Protein 8Z8W (pdb70)

Secondary structu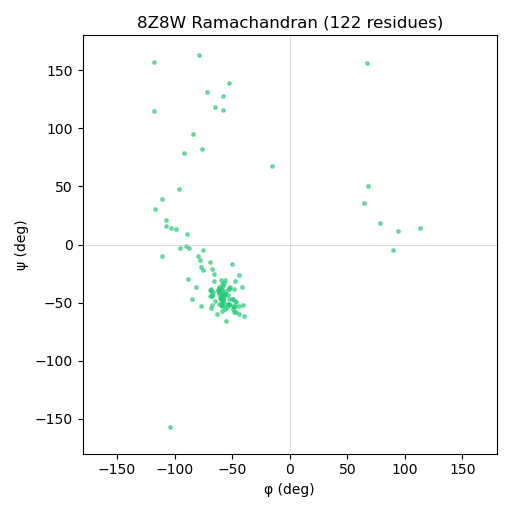re (DSSP, 8-state):
--HHHHHHHHHT-TTHHHHHHHTT---GGGGGG--HHHHHHHT---HHHHHHHHHHHHHHHHHT--HHHHHHTT-GGGHHHHHHHT--SHHHHHT--HHHHHHTT---HHHHHHHHHHHHHHH-

Nearest PDB structures (foldseek):
  5zry-assembly2_B  TM=9.151E-01  e=3.814E-09  Mus musculus
  5zrx-assembly2_B  TM=8.909E-01  e=1.596E-07  Mus musculus
  5zrx-assembly1_A  TM=8.913E-01  e=3.048E-07  Mus musculus
  3kka-assembly3_C  TM=9.609E-01  e=3.538E-03  Homo sapiens
  7kjb-assembly1_A  TM=7.495E-01  e=9.111E-03  Homo sapiens

Sequence (124 aa):
CGRLAVWLSMIGLAQYYKVLVDNGYENIDFITDITWEDLQEIGITKLGHQKKLMLAVRKLAELQKVGDWLDSIKMGQYKSNFMAAGFTTFDLISRMSIDDIRRIGVILIGHQRRIVSSIQTLRL

B-factor: mean 82.59, std 20.33, range [46.38, 159.69]

Structure (mmCIF, N/CA/C/O backbone):
data_8Z8W
#
_entry.id   8Z8W
#
_cell.length_a   70.434
_cell.length_b   70.434
_cell.length_c   74.486
_cell.angle_alpha   90.00
_cell.angle_beta   90.00
_cell.angle_gamma   90.00
#
_symmetry.space_group_name_H-M   'P 43 2 2'
#
loop_
_atom_site.group_PDB
_atom_site.id
_atom_site.type_symbol
_atom_site.label_atom_id
_atom_site.label_alt_id
_atom_site.label_comp_id
_atom_site.label_asym_id
_atom_site.label_entity_id
_atom_site.label_seq_id
_atom_site.pdbx_PDB_ins_code
_atom_site.Cartn_x
_atom_site.Cartn_y
_atom_site.Cartn_z
_atom_site.occupancy
_atom_site.B_iso_or_equiv
_atom_site.auth_seq_id
_atom_site.auth_comp_id
_atom_site.auth_asym_id
_atom_site.auth_atom_id
_atom_site.pdbx_PDB_model_num
ATOM 1 N N . CYS A 1 13 ? 7.370 -23.399 -12.891 1.00 89.17 13 CYS A N 1
ATOM 2 C CA . CYS A 1 13 ? 6.338 -22.566 -13.511 1.00 110.99 13 CYS A CA 1
ATOM 3 C C . CYS A 1 13 ? 5.727 -21.477 -12.620 1.00 118.58 13 CYS A C 1
ATOM 4 O O . CYS A 1 13 ? 6.449 -20.626 -12.060 1.00 112.42 13 CYS A O 1
ATOM 7 N N . GLY A 1 14 ? 4.395 -21.554 -12.476 1.00 122.36 14 GLY A N 1
ATOM 8 C CA . GLY A 1 14 ? 3.602 -20.542 -11.806 1.00 95.89 14 GLY A CA 1
ATOM 9 C C . GLY A 1 14 ? 3.150 -20.926 -10.417 1.00 86.45 14 GLY A C 1
ATOM 10 O O . GLY A 1 14 ? 3.702 -21.834 -9.790 1.00 89.51 14 GLY A O 1
ATOM 11 N N . ARG A 1 15 ? 2.067 -20.277 -9.962 1.00 84.24 15 ARG A N 1
ATOM 12 C CA . ARG A 1 15 ? 1.600 -20.411 -8.579 1.00 77.74 15 ARG A CA 1
ATOM 13 C C . ARG A 1 15 ? 0.693 -21.624 -8.394 1.00 68.47 15 ARG A C 1
ATOM 14 O O . ARG A 1 15 ? 0.845 -22.409 -7.454 1.00 71.23 15 ARG A O 1
ATOM 22 N N . LEU A 1 16 ? -0.252 -21.786 -9.293 1.00 72.69 16 LEU A N 1
ATOM 23 C CA . LEU A 1 16 ? -1.086 -22.979 -9.288 1.00 72.40 16 LEU A CA 1
ATOM 24 C C . LEU A 1 16 ? -0.257 -24.231 -9.463 1.00 71.55 16 LEU A C 1
ATOM 25 O O . LEU A 1 16 ? -0.511 -25.236 -8.798 1.00 69.86 16 LEU A O 1
ATOM 30 N N . ALA A 1 17 ? 0.585 -24.258 -10.497 1.00 82.31 17 ALA A N 1
ATOM 31 C CA . ALA A 1 17 ? 1.421 -25.428 -10.752 1.00 86.14 17 ALA A CA 1
ATOM 32 C C . ALA A 1 17 ? 2.134 -25.869 -9.478 1.00 79.52 17 ALA A C 1
ATOM 33 O O . ALA A 1 17 ? 2.070 -27.043 -9.082 1.00 82.42 17 ALA A O 1
ATOM 35 N N . VAL A 1 18 ? 2.830 -24.932 -8.830 1.00 66.82 18 VAL A N 1
ATOM 36 C CA . VAL A 1 18 ? 3.547 -25.243 -7.602 1.00 62.98 18 VAL A CA 1
ATOM 37 C C . VAL A 1 18 ? 2.594 -25.791 -6.526 1.00 68.34 18 VAL A C 1
ATOM 38 O O . VAL A 1 18 ? 2.910 -26.766 -5.832 1.00 65.62 18 VAL A O 1
ATOM 42 N N . TRP A 1 19 ? 1.477 -25.102 -6.277 1.00 67.11 19 TRP A N 1
ATOM 43 C CA . TRP A 1 19 ? 0.522 -25.591 -5.277 1.00 63.83 19 TRP A CA 1
ATOM 44 C C . TRP A 1 19 ? 0.024 -27.014 -5.591 1.00 67.92 19 TRP A C 1
ATOM 45 O O . TRP A 1 19 ? -0.144 -27.844 -4.676 1.00 69.08 19 TRP A O 1
ATOM 56 N N . LEU A 1 20 ? -0.319 -27.279 -6.865 1.00 70.95 20 LEU A N 1
ATOM 57 C CA . LEU A 1 20 ? -0.767 -28.613 -7.277 1.00 66.73 20 LEU A CA 1
ATOM 58 C C . LEU A 1 20 ? 0.306 -29.650 -7.017 1.00 65.65 20 LEU A C 1
ATOM 59 O O . LEU A 1 20 ? 0.008 -30.741 -6.521 1.00 64.24 20 LEU A O 1
ATOM 64 N N . SER A 1 21 ? 1.558 -29.344 -7.387 1.00 63.52 21 SER A N 1
ATOM 65 C CA . SER A 1 21 ? 2.672 -30.208 -7.012 1.00 62.67 21 SER A CA 1
ATOM 66 C C . SER A 1 21 ? 2.737 -30.408 -5.492 1.00 66.66 21 SER A C 1
ATOM 67 O O . SER A 1 21 ? 2.915 -31.531 -5.005 1.00 63.85 21 SER A O 1
ATOM 70 N N . MET A 1 22 ? 2.533 -29.331 -4.726 1.00 67.52 22 MET A N 1
ATOM 71 C CA . MET A 1 22 ? 2.582 -29.415 -3.270 1.00 62.51 22 MET A CA 1
ATOM 72 C C . MET A 1 22 ? 1.570 -30.400 -2.722 1.00 59.60 22 MET A C 1
ATOM 73 O O . MET A 1 22 ? 1.882 -31.162 -1.812 1.00 64.72 22 MET A O 1
ATOM 78 N N . ILE A 1 23 ? 0.360 -30.428 -3.273 1.00 62.81 23 ILE A N 1
ATOM 79 C CA . ILE A 1 23 ? -0.647 -31.377 -2.797 1.00 62.68 23 ILE A CA 1
ATOM 80 C C . ILE A 1 23 ? -0.591 -32.695 -3.568 1.00 62.47 23 ILE A C 1
ATOM 81 O O . ILE A 1 23 ? -1.387 -33.613 -3.299 1.00 56.75 23 ILE A O 1
ATOM 86 N N . GLY A 1 24 ? 0.305 -32.798 -4.554 1.00 64.20 24 GLY A N 1
ATOM 87 C CA . GLY A 1 24 ? 0.554 -34.031 -5.278 1.00 72.72 24 GLY A CA 1
ATOM 88 C C . GLY A 1 24 ? -0.290 -34.280 -6.504 1.00 65.10 24 GLY A C 1
ATOM 89 O O . GLY A 1 24 ? -0.020 -35.245 -7.233 1.00 70.90 24 GLY A O 1
ATOM 90 N N . LEU A 1 25 ? -1.254 -33.420 -6.790 1.00 60.23 25 LEU A N 1
ATOM 91 C CA . LEU A 1 25 ? -2.054 -33.535 -7.999 1.00 58.30 25 LEU A CA 1
ATOM 92 C C . LEU A 1 25 ? -1.508 -32.638 -9.130 1.00 65.02 25 LEU A C 1
ATOM 93 O O . LEU A 1 25 ? -2.253 -31.935 -9.822 1.00 64.87 25 LEU A O 1
ATOM 98 N N . ALA A 1 26 ? -0.204 -32.658 -9.401 1.00 64.42 26 ALA A N 1
ATOM 99 C CA . ALA A 1 26 ? 0.290 -31.866 -10.527 1.00 59.73 26 ALA A CA 1
ATOM 100 C C . ALA A 1 26 ? -0.244 -32.412 -11.835 1.00 66.25 26 ALA A C 1
ATOM 101 O O . ALA A 1 26 ? -0.267 -31.684 -12.828 1.00 74.45 26 ALA A O 1
ATOM 103 N N . GLN A 1 27 ? -0.471 -33.730 -11.910 1.00 75.04 27 GLN A N 1
ATOM 104 C CA . GLN A 1 27 ? -1.047 -34.327 -13.115 1.00 65.90 27 GLN A CA 1
ATOM 105 C C . GLN A 1 27 ? -2.168 -33.466 -13.690 1.00 60.03 27 GLN A C 1
ATOM 106 O O . GLN A 1 27 ? -2.292 -33.308 -14.905 1.00 76.63 27 GLN A O 1
ATOM 112 N N . TYR A 1 28 ? -2.955 -32.851 -12.843 1.00 50.48 28 TYR A N 1
ATOM 113 C CA . TYR A 1 28 ? -4.131 -32.163 -13.318 1.00 58.01 28 TYR A CA 1
ATOM 114 C C . TYR A 1 28 ? -3.868 -30.692 -13.698 1.00 60.48 28 TYR A C 1
ATOM 115 O O . TYR A 1 28 ? -4.813 -29.911 -13.853 1.00 57.99 28 TYR A O 1
ATOM 124 N N . TYR A 1 29 ? -2.619 -30.247 -13.743 1.00 61.56 29 TYR A N 1
ATOM 125 C CA . TYR A 1 29 ? -2.418 -28.842 -14.046 1.00 57.52 29 TYR A CA 1
ATOM 126 C C . TYR A 1 29 ? -2.928 -28.526 -15.442 1.00 60.69 29 TYR A C 1
ATOM 127 O O . TYR A 1 29 ? -3.898 -27.770 -15.603 1.00 60.49 29 TYR A O 1
ATOM 136 N N . LYS A 1 30 ? -2.365 -29.197 -16.461 1.00 60.84 30 LYS A N 1
ATOM 137 C CA . LYS A 1 30 ? -2.772 -28.907 -17.840 1.00 60.63 30 LYS A CA 1
ATOM 138 C C . LYS A 1 30 ? -4.266 -29.090 -17.967 1.00 61.15 30 LYS A C 1
ATOM 139 O O . LYS A 1 30 ? -4.981 -28.173 -18.392 1.00 67.73 30 LYS A O 1
ATOM 141 N N . VAL A 1 31 ? -4.752 -30.273 -17.599 1.00 53.88 31 VAL A N 1
ATOM 142 C CA . VAL A 1 31 ? -6.188 -30.511 -17.607 1.00 57.76 31 VAL A CA 1
ATOM 143 C C . VAL A 1 31 ? -6.903 -29.296 -16.998 1.00 59.15 31 VAL A C 1
ATOM 144 O O . VAL A 1 31 ? -7.653 -28.597 -17.702 1.00 63.66 31 VAL A O 1
ATOM 148 N N . LEU A 1 32 ? -6.587 -28.962 -15.730 1.00 57.94 32 LEU A N 1
ATOM 149 C CA . LEU A 1 32 ? -7.313 -27.892 -15.047 1.00 52.57 32 LEU A CA 1
ATOM 150 C C . LEU A 1 32 ? -7.239 -26.593 -15.827 1.00 58.51 32 LEU A C 1
ATOM 151 O O . LEU A 1 32 ? -8.229 -25.857 -15.901 1.00 64.79 32 LEU A O 1
ATOM 156 N N . VAL A 1 33 ? -6.064 -26.259 -16.364 1.00 56.10 33 VAL A N 1
ATOM 157 C CA . VAL A 1 33 ? -5.945 -25.010 -17.112 1.00 61.88 33 VAL A CA 1
ATOM 158 C C . VAL A 1 33 ? -6.741 -25.085 -18.402 1.00 65.22 33 VAL A C 1
ATOM 159 O O . VAL A 1 33 ? -7.489 -24.159 -18.747 1.00 66.45 33 VAL A O 1
ATOM 163 N N . ASP A 1 34 ? -6.467 -26.110 -19.215 1.00 65.30 34 ASP A N 1
ATOM 164 C CA . ASP A 1 34 ? -7.113 -26.179 -20.522 1.00 73.38 34 ASP A CA 1
ATOM 165 C C . ASP A 1 34 ? -8.622 -26.008 -20.448 1.00 71.61 34 ASP A C 1
ATOM 166 O O . ASP A 1 34 ? -9.240 -25.675 -21.463 1.00 81.11 34 ASP A O 1
ATOM 171 N N . ASN A 1 35 ? -9.221 -26.156 -19.268 1.00 62.72 35 ASN A N 1
ATOM 172 C CA . ASN A 1 35 ? -10.613 -25.790 -19.073 1.00 66.98 35 ASN A CA 1
ATOM 173 C C . ASN A 1 35 ? -10.781 -24.528 -18.241 1.00 68.13 35 ASN A C 1
ATOM 174 O O . ASN A 1 35 ? -11.862 -24.273 -17.694 1.00 66.26 35 ASN A O 1
ATOM 179 N N . GLY A 1 36 ? -9.743 -23.710 -18.181 1.00 68.74 36 GLY A N 1
ATOM 180 C CA . GLY A 1 36 ? -9.882 -22.378 -17.646 1.00 73.17 36 GLY A CA 1
ATOM 181 C C . GLY A 1 36 ? -9.911 -22.292 -16.146 1.00 70.62 36 GLY A C 1
ATOM 182 O O . GLY A 1 36 ? -10.313 -21.248 -15.620 1.00 79.22 36 GLY A O 1
ATOM 183 N N . TYR A 1 37 ? -9.445 -23.337 -15.443 1.00 63.49 37 TYR A N 1
ATOM 184 C CA . TYR A 1 37 ? -9.032 -23.213 -14.047 1.00 59.06 37 TYR A CA 1
ATOM 185 C C . TYR A 1 37 ? -7.546 -22.899 -14.031 1.00 63.99 37 TYR A C 1
ATOM 186 O O . TYR A 1 37 ? -6.695 -23.762 -13.815 1.00 64.96 37 TYR A O 1
ATOM 195 N N . GLU A 1 38 ? -7.227 -21.636 -14.298 1.00 60.28 38 GLU A N 1
ATOM 196 C CA . GLU A 1 38 ? -5.842 -21.272 -14.448 1.00 59.55 38 GLU A CA 1
ATOM 197 C C . GLU A 1 38 ? -5.330 -20.396 -13.312 1.00 71.10 38 GLU A C 1
ATOM 198 O O . GLU A 1 38 ? -4.113 -20.267 -13.148 1.00 74.71 38 GLU A O 1
ATOM 204 N N . ASN A 1 39 ? -6.202 -19.892 -12.446 1.00 78.46 39 ASN A N 1
ATOM 205 C CA . ASN A 1 39 ? -5.796 -18.920 -11.431 1.00 86.58 39 ASN A CA 1
ATOM 206 C C . ASN A 1 39 ? -6.043 -19.501 -10.069 1.00 86.54 39 ASN A C 1
ATOM 207 O O . ASN A 1 39 ? -7.206 -19.643 -9.671 1.00 92.64 39 ASN A O 1
ATOM 212 N N . ILE A 1 40 ? -4.960 -19.726 -9.324 1.00 76.23 40 ILE A N 1
ATOM 213 C CA . ILE A 1 40 ? -5.128 -20.237 -7.966 1.00 73.54 40 ILE A CA 1
ATOM 214 C C . ILE A 1 40 ? -6.180 -19.436 -7.220 1.00 73.83 40 ILE A C 1
ATOM 215 O O . ILE A 1 40 ? -6.977 -20.014 -6.466 1.00 68.75 40 ILE A O 1
ATOM 220 N N . ASP A 1 41 ? -6.308 -18.130 -7.530 1.00 80.11 41 ASP A N 1
ATOM 221 C CA . ASP A 1 41 ? -7.265 -17.316 -6.789 1.00 82.65 41 ASP A CA 1
ATOM 222 C C . ASP A 1 41 ? -8.649 -17.853 -7.023 1.00 79.50 41 ASP A C 1
ATOM 223 O O . ASP A 1 41 ? -9.434 -18.019 -6.081 1.00 82.90 41 ASP A O 1
ATOM 228 N N . PHE A 1 42 ? -8.909 -18.261 -8.253 1.00 77.78 42 PHE A N 1
ATOM 229 C CA . PHE A 1 42 ? -10.228 -18.695 -8.657 1.00 79.81 42 PHE A CA 1
ATOM 230 C C . PHE A 1 42 ? -10.283 -20.194 -8.857 1.00 78.83 42 PHE A C 1
ATOM 231 O O . PHE A 1 42 ? -11.212 -20.686 -9.494 1.00 87.22 42 PHE A O 1
ATOM 239 N N . ILE A 1 43 ? -9.292 -20.936 -8.348 1.00 79.64 43 ILE A N 1
ATOM 240 C CA . ILE A 1 43 ? -9.464 -22.384 -8.360 1.00 70.21 43 ILE A CA 1
ATOM 241 C C . ILE A 1 43 ? -10.529 -22.833 -7.392 1.00 70.90 43 ILE A C 1
ATOM 242 O O . ILE A 1 43 ? -10.981 -23.974 -7.485 1.00 71.88 43 ILE A O 1
ATOM 247 N N . THR A 1 44 ? -10.947 -21.974 -6.458 1.00 74.03 44 THR A N 1
ATOM 248 C CA . THR A 1 44 ? -11.716 -22.447 -5.315 1.00 73.16 44 THR A CA 1
ATOM 249 C C . THR A 1 44 ? -13.176 -22.670 -5.652 1.00 72.04 44 THR A C 1
ATOM 250 O O . THR A 1 44 ? -13.888 -23.291 -4.850 1.00 67.83 44 THR A O 1
ATOM 254 N N . ASP A 1 45 ? -13.610 -22.226 -6.840 1.00 72.58 45 ASP A N 1
ATOM 255 C CA . ASP A 1 45 ? -14.984 -22.420 -7.281 1.00 70.79 45 ASP A CA 1
ATOM 256 C C . ASP A 1 45 ? -15.255 -23.845 -7.773 1.00 70.68 45 ASP A C 1
ATOM 257 O O . ASP A 1 45 ? -16.428 -24.235 -7.830 1.00 66.27 45 ASP A O 1
ATOM 262 N N . ILE A 1 46 ? -14.218 -24.630 -8.124 1.00 70.91 46 ILE A N 1
ATOM 263 C CA . ILE A 1 46 ? -14.471 -25.886 -8.822 1.00 65.27 46 ILE A CA 1
ATOM 264 C C . ILE A 1 46 ? -15.471 -26.651 -8.027 1.00 70.90 46 ILE A C 1
ATOM 265 O O . ILE A 1 46 ? -15.375 -26.727 -6.800 1.00 72.93 46 ILE A O 1
ATOM 270 N N . THR A 1 47 ? -16.402 -27.273 -8.734 1.00 76.96 47 THR A N 1
ATOM 271 C CA . THR A 1 47 ? -17.509 -28.018 -8.167 1.00 79.00 47 THR A CA 1
ATOM 272 C C . THR A 1 47 ? -17.371 -29.454 -8.599 1.00 80.63 47 THR A C 1
ATOM 273 O O . THR A 1 47 ? -16.780 -29.740 -9.635 1.00 81.47 47 THR A O 1
ATOM 277 N N . TRP A 1 48 ? -17.976 -30.349 -7.827 1.00 89.50 48 TRP A N 1
ATOM 278 C CA . TRP A 1 48 ? -17.874 -31.766 -8.139 1.00 90.93 48 TRP A CA 1
ATOM 279 C C . TRP A 1 48 ? -18.124 -32.022 -9.606 1.00 88.24 48 TRP A C 1
ATOM 280 O O . TRP A 1 48 ? -17.329 -32.703 -10.274 1.00 84.10 48 TRP A O 1
ATOM 291 N N . GLU A 1 49 ? -19.226 -31.465 -10.124 1.00 91.39 49 GLU A N 1
ATOM 292 C CA . GLU A 1 49 ? -19.574 -31.690 -11.519 1.00 104.63 49 GLU A CA 1
ATOM 293 C C . GLU A 1 49 ? -18.475 -31.152 -12.438 1.00 97.39 49 GLU A C 1
ATOM 294 O O . GLU A 1 49 ? -18.212 -31.746 -13.496 1.00 95.97 49 GLU A O 1
ATOM 300 N N . ASP A 1 50 ? -17.856 -30.007 -12.082 1.00 81.10 50 ASP A N 1
ATOM 301 C CA . ASP A 1 50 ? -16.780 -29.496 -12.927 1.00 69.37 50 ASP A CA 1
ATOM 302 C C . ASP A 1 50 ? -15.668 -30.525 -13.075 1.00 72.45 50 ASP A C 1
ATOM 303 O O . ASP A 1 50 ? -15.228 -30.800 -14.184 1.00 78.99 50 ASP A O 1
ATOM 308 N N . LEU A 1 51 ? -15.273 -31.194 -12.002 1.00 73.29 51 LEU A N 1
ATOM 309 C CA . LEU A 1 51 ? -14.189 -32.143 -12.197 1.00 74.23 51 LEU A CA 1
ATOM 310 C 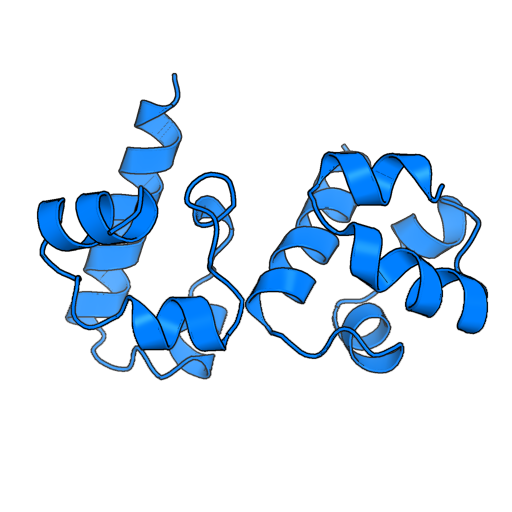C . LEU A 1 51 ? -14.664 -33.314 -13.014 1.00 82.53 51 LEU A C 1
ATOM 311 O O . LEU A 1 51 ? -13.934 -33.807 -13.881 1.00 82.30 51 LEU A O 1
ATOM 316 N N . GLN A 1 52 ? -15.897 -33.760 -12.764 1.00 98.01 52 GLN A N 1
ATOM 317 C CA . GLN A 1 52 ? -16.448 -34.829 -13.587 1.00 101.46 52 GLN A CA 1
ATOM 318 C C . GLN A 1 52 ? -16.322 -34.454 -15.058 1.00 99.82 52 GLN A C 1
ATOM 319 O O . GLN A 1 52 ? -15.708 -35.187 -15.848 1.00 103.94 52 GLN A O 1
ATOM 325 N N . GLU A 1 53 ? -16.791 -33.251 -15.407 1.00 94.81 53 GLU A N 1
ATOM 326 C CA . GLU A 1 53 ? -16.762 -32.777 -16.792 1.00 107.07 53 GLU A CA 1
ATOM 327 C C . GLU A 1 53 ? -15.335 -32.669 -17.328 1.00 91.00 53 GLU A C 1
ATOM 328 O O . GLU A 1 53 ? -15.078 -32.911 -18.515 1.00 100.90 53 GLU A O 1
ATOM 334 N N . ILE A 1 54 ? -14.401 -32.265 -16.475 1.00 78.26 54 ILE A N 1
ATOM 335 C CA . ILE A 1 54 ? -13.069 -31.914 -16.926 1.00 72.15 54 ILE A CA 1
ATOM 336 C C . ILE A 1 54 ? -12.244 -33.146 -17.195 1.00 77.52 54 ILE A C 1
ATOM 337 O O . ILE A 1 54 ? -11.177 -33.050 -17.815 1.00 74.46 54 ILE A O 1
ATOM 342 N N . GLY A 1 55 ? -12.733 -34.296 -16.737 1.00 82.36 55 GLY A N 1
ATOM 343 C CA . GLY A 1 55 ? -12.108 -35.591 -16.878 1.00 78.94 55 GLY A CA 1
ATOM 344 C C . GLY A 1 55 ? -11.240 -35.998 -15.703 1.00 75.65 55 GLY A C 1
ATOM 345 O O . GLY A 1 55 ? -10.538 -37.015 -15.795 1.00 78.80 55 GLY A O 1
ATOM 346 N N . ILE A 1 56 ? -11.312 -35.274 -14.582 1.00 73.13 56 ILE A N 1
ATOM 347 C CA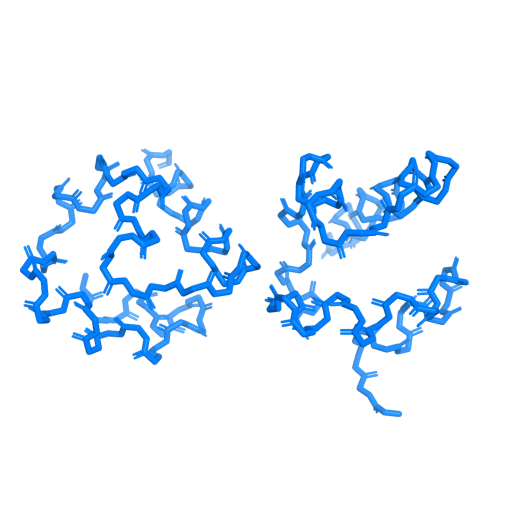 . ILE A 1 56 ? -10.737 -35.722 -13.323 1.00 69.09 56 ILE A CA 1
ATOM 348 C C . ILE A 1 56 ? -11.699 -36.775 -12.805 1.00 78.00 56 ILE A C 1
ATOM 349 O O . ILE A 1 56 ? -12.655 -36.459 -12.089 1.00 78.74 56 ILE A O 1
ATOM 354 N N . THR A 1 57 ? -11.541 -37.992 -13.323 1.00 77.26 57 THR A N 1
ATOM 355 C CA . THR A 1 57 ? -12.467 -39.108 -13.204 1.00 70.03 57 THR A CA 1
ATOM 356 C C . THR A 1 57 ? -12.233 -39.967 -11.960 1.00 72.36 57 THR A C 1
ATOM 357 O O . THR A 1 57 ? -13.169 -40.618 -11.493 1.00 75.24 57 THR A O 1
ATOM 361 N N . LYS A 1 58 ? -10.999 -40.069 -11.454 1.00 73.57 58 LYS A N 1
ATOM 362 C CA . LYS A 1 58 ? -10.749 -40.873 -10.253 1.00 66.15 58 LYS A CA 1
ATOM 363 C C . LYS A 1 58 ? -11.452 -40.272 -9.045 1.00 62.64 58 LYS A C 1
ATOM 364 O O . LYS A 1 58 ? -11.174 -39.132 -8.661 1.00 63.97 58 LYS A O 1
ATOM 370 N N . LEU A 1 59 ? -12.377 -41.027 -8.454 1.00 66.04 59 LEU A N 1
ATOM 371 C CA . LEU A 1 59 ? -13.151 -40.463 -7.360 1.00 67.39 59 LEU A CA 1
ATOM 372 C C . LEU A 1 59 ? -12.223 -40.081 -6.221 1.00 67.66 59 LEU A C 1
ATOM 373 O O . LEU A 1 59 ? -12.411 -39.036 -5.589 1.00 68.71 59 LEU A O 1
ATOM 378 N N . GLY A 1 60 ? -11.233 -40.928 -5.931 1.00 70.91 60 GLY A N 1
ATOM 379 C CA . GLY A 1 60 ? -10.184 -40.628 -4.967 1.00 71.52 60 GLY A CA 1
ATOM 380 C C . GLY A 1 60 ? -9.581 -39.254 -5.197 1.00 66.17 60 GLY A C 1
ATOM 381 O O . GLY A 1 60 ? -9.510 -38.420 -4.292 1.00 65.63 60 GLY A O 1
ATOM 382 N N . HIS A 1 61 ? -9.042 -39.035 -6.392 1.00 68.06 61 HIS A N 1
ATOM 383 C CA . HIS A 1 61 ? -8.499 -37.712 -6.668 1.00 67.02 61 HIS A CA 1
ATOM 384 C C . HIS A 1 61 ? -9.600 -36.638 -6.605 1.00 66.41 61 HIS A C 1
ATOM 385 O O . HIS A 1 61 ? -9.330 -35.498 -6.208 1.00 62.97 61 HIS A O 1
ATOM 392 N N . GLN A 1 62 ? -10.813 -36.922 -7.100 1.00 63.78 62 GLN A N 1
ATOM 393 C CA . GLN A 1 62 ? -11.836 -35.882 -6.989 1.00 66.62 62 GLN A CA 1
ATOM 394 C C . GLN A 1 62 ? -11.987 -35.441 -5.539 1.00 66.71 62 GLN A C 1
ATOM 395 O O . GLN A 1 62 ? -11.840 -34.256 -5.224 1.00 71.62 62 GLN A O 1
ATOM 401 N N . LYS A 1 63 ? -12.223 -36.400 -4.639 1.00 65.87 63 LYS A N 1
ATOM 402 C CA . LYS A 1 63 ? -12.338 -36.127 -3.203 1.00 67.56 63 LYS A CA 1
ATOM 403 C C . LYS A 1 63 ? -11.119 -35.351 -2.704 1.00 68.37 63 LYS A C 1
ATOM 404 O O . LYS A 1 63 ? -11.255 -34.310 -2.051 1.00 71.49 63 LYS A O 1
ATOM 410 N N . LYS A 1 64 ? -9.914 -35.869 -2.997 1.00 68.62 64 LYS A N 1
ATOM 411 C CA . LYS A 1 64 ? -8.657 -35.289 -2.520 1.00 68.01 64 LYS A CA 1
ATOM 412 C C . LYS A 1 64 ? -8.467 -33.835 -2.984 1.00 70.18 64 LYS A C 1
ATOM 413 O O . LYS A 1 64 ? -8.264 -32.924 -2.169 1.00 62.59 64 LYS A O 1
ATOM 419 N N . LEU A 1 65 ? -8.487 -33.609 -4.299 1.00 68.08 65 LEU A N 1
ATOM 420 C CA . LEU A 1 65 ? -8.394 -32.261 -4.833 1.00 65.14 65 LEU A CA 1
ATOM 421 C C . LEU A 1 65 ? -9.410 -31.359 -4.147 1.00 61.84 65 LEU A C 1
ATOM 422 O O . LEU A 1 65 ? -9.077 -30.246 -3.726 1.00 66.75 65 LEU A O 1
ATOM 427 N N . MET A 1 66 ? -10.662 -31.826 -4.035 1.00 59.16 66 MET A N 1
ATOM 428 C CA . MET A 1 66 ? -11.714 -31.000 -3.455 1.00 63.05 66 MET A CA 1
ATOM 429 C C . MET A 1 66 ? -11.379 -30.605 -2.029 1.00 69.96 66 MET A C 1
ATOM 430 O O . MET A 1 66 ? -11.484 -29.429 -1.655 1.00 81.94 66 MET A O 1
ATOM 435 N N . LEU A 1 67 ? -10.946 -31.577 -1.229 1.00 70.05 67 LEU A N 1
ATOM 436 C CA . LEU A 1 67 ? -10.536 -31.314 0.149 1.00 70.57 67 LEU A CA 1
ATOM 437 C C . LEU A 1 67 ? -9.410 -30.286 0.219 1.00 66.91 67 LEU A C 1
ATOM 438 O O . LEU A 1 67 ? -9.445 -29.366 1.049 1.00 62.58 67 LEU A O 1
ATOM 443 N N . ALA A 1 68 ? -8.340 -30.524 -0.555 1.00 69.17 68 ALA A N 1
ATOM 444 C CA . ALA A 1 68 ? -7.217 -29.594 -0.686 1.00 66.84 68 ALA A CA 1
ATOM 445 C C . ALA A 1 68 ? -7.663 -28.166 -0.987 1.00 69.98 68 ALA A C 1
ATOM 446 O O . ALA A 1 68 ? -7.186 -27.214 -0.359 1.00 64.61 68 ALA A O 1
ATOM 448 N N . VAL A 1 69 ? -8.579 -28.012 -1.951 1.00 66.63 69 VAL A N 1
ATOM 449 C CA . VAL A 1 69 ? -9.136 -26.711 -2.318 1.00 63.28 69 VAL A CA 1
ATOM 450 C C . VAL A 1 69 ? -9.866 -26.086 -1.135 1.00 64.70 69 VAL A C 1
ATOM 451 O O . VAL A 1 69 ? -9.811 -24.858 -0.922 1.00 56.94 69 VAL A O 1
ATOM 455 N N . ARG A 1 70 ? -10.630 -26.915 -0.404 1.00 68.51 70 ARG A N 1
ATOM 456 C CA . ARG A 1 70 ? -11.314 -26.444 0.794 1.00 70.55 70 ARG A CA 1
ATOM 457 C C . ARG A 1 70 ? -10.283 -25.866 1.744 1.00 66.61 70 ARG A C 1
ATOM 458 O O . ARG A 1 70 ? -10.503 -24.808 2.338 1.00 69.79 70 ARG A O 1
ATOM 466 N N . LYS A 1 71 ? -9.148 -26.563 1.895 1.00 67.95 71 LYS A N 1
ATOM 467 C CA . LYS A 1 71 ? -8.092 -26.092 2.787 1.00 62.80 71 LYS A CA 1
ATOM 468 C C . LYS A 1 71 ? -7.455 -24.822 2.232 1.00 67.34 71 LYS A C 1
ATOM 469 O O . LYS A 1 71 ? -7.193 -23.865 2.970 1.00 66.45 71 LYS A O 1
ATOM 475 N N . LEU A 1 72 ? -7.261 -24.777 0.919 1.00 71.76 72 LEU A N 1
ATOM 476 C CA . LEU A 1 72 ? -6.660 -23.612 0.289 1.00 68.75 72 LEU A CA 1
ATOM 477 C C . LEU A 1 72 ? -7.524 -22.408 0.581 1.00 69.44 72 LEU A C 1
ATOM 478 O O . LEU A 1 72 ? -7.011 -21.322 0.862 1.00 75.99 72 LEU A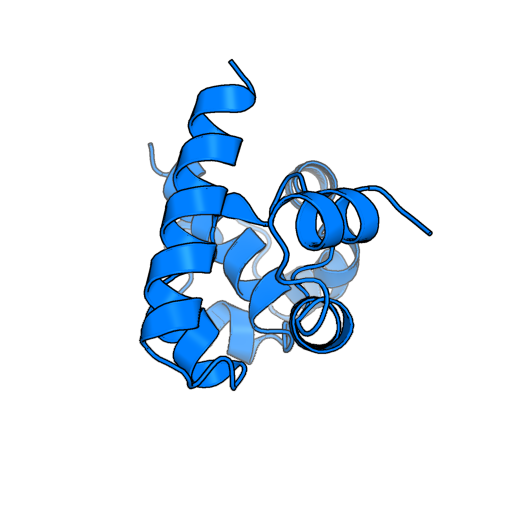 O 1
ATOM 483 N N . ALA A 1 73 ? -8.853 -22.614 0.583 1.00 69.11 73 ALA A N 1
ATOM 484 C CA . ALA A 1 73 ? -9.794 -21.534 0.831 1.00 64.54 73 ALA A CA 1
ATOM 485 C C . ALA A 1 73 ? -9.671 -21.049 2.262 1.00 79.92 73 ALA A C 1
ATOM 486 O O . ALA A 1 73 ? -9.447 -19.859 2.506 1.00 89.88 73 ALA A O 1
ATOM 488 N N . GLU A 1 74 ? -9.737 -21.979 3.220 1.00 77.84 74 GLU A N 1
ATOM 489 C CA . GLU A 1 74 ? -9.543 -21.633 4.625 1.00 77.51 74 GLU A CA 1
ATOM 490 C C . GLU A 1 74 ? -8.192 -20.972 4.817 1.00 82.27 74 GLU A C 1
ATOM 491 O O . GLU A 1 74 ? -8.051 -20.055 5.632 1.00 86.98 74 GLU A O 1
ATOM 493 N N . LEU A 1 75 ? -7.212 -21.388 4.013 1.00 88.39 75 LEU A N 1
ATOM 494 C CA . LEU A 1 75 ? -5.836 -20.935 4.175 1.00 96.11 75 LEU A CA 1
ATOM 495 C C . LEU A 1 75 ? -5.752 -19.441 3.896 1.00 85.35 75 LEU A C 1
ATOM 496 O O . LEU A 1 75 ? -5.127 -18.702 4.660 1.00 100.68 75 LEU A O 1
ATOM 501 N N . GLN A 1 76 ? -6.329 -18.985 2.788 1.00 77.61 76 GLN A N 1
ATOM 502 C CA . GLN A 1 76 ? -6.241 -17.581 2.399 1.00 95.19 76 GLN A CA 1
ATOM 503 C C . GLN A 1 76 ? -6.466 -16.625 3.578 1.00 111.72 76 GLN A C 1
ATOM 504 O O . GLN A 1 76 ? -6.109 -15.446 3.466 1.00 121.60 76 GLN A O 1
ATOM 510 N N . LYS A 1 77 ? -7.201 -17.056 4.613 1.00 123.16 77 LYS A N 1
ATOM 511 C CA . LYS A 1 77 ? -7.327 -16.327 5.899 1.00 102.75 77 LYS A CA 1
ATOM 512 C C . LYS A 1 77 ? -6.274 -15.239 6.082 1.00 101.04 77 LYS A C 1
ATOM 513 O O . LYS A 1 77 ? -5.091 -15.564 6.288 1.00 96.55 77 LYS A O 1
ATOM 515 N N . VAL A 1 112 ? -21.489 -4.114 -15.623 1.00 105.89 112 VAL A N 1
ATOM 516 C CA . VAL A 1 112 ? -20.599 -3.105 -16.142 1.00 114.18 112 VAL A CA 1
ATOM 517 C C . VAL A 1 112 ? -19.432 -3.868 -16.740 1.00 114.73 112 VAL A C 1
ATOM 518 O O . VAL A 1 112 ? -19.128 -5.008 -16.350 1.00 108.51 112 VAL A O 1
ATOM 522 N N . GLY A 1 113 ? -18.758 -3.225 -17.682 1.00 120.73 113 GLY A N 1
ATOM 523 C CA . GLY A 1 113 ? -17.473 -3.736 -18.105 1.00 120.22 113 GLY A CA 1
ATOM 524 C C . GLY A 1 113 ? -16.534 -3.792 -16.920 1.00 112.42 113 GLY A C 1
ATOM 525 O O . GLY A 1 113 ? -15.774 -4.741 -16.757 1.00 112.50 113 GLY A O 1
ATOM 526 N N . ASP A 1 114 ? -16.608 -2.771 -16.070 1.00 128.14 114 ASP A N 1
ATOM 527 C CA . ASP A 1 114 ? -15.721 -2.600 -14.928 1.00 134.59 114 ASP A CA 1
ATOM 528 C C . ASP A 1 114 ? -15.596 -3.911 -14.140 1.00 123.84 114 ASP A C 1
ATOM 529 O O . ASP A 1 114 ? -14.487 -4.398 -13.885 1.00 121.35 114 ASP A O 1
ATOM 534 N N . TRP A 1 115 ? -16.749 -4.497 -13.763 1.00 111.65 115 TRP A N 1
ATOM 535 C CA . TRP A 1 115 ? -16.829 -5.719 -12.947 1.00 101.99 115 TRP A CA 1
ATOM 536 C C . TRP A 1 115 ? -16.093 -6.910 -13.582 1.00 101.67 115 TRP A C 1
ATOM 537 O O . TRP A 1 115 ? -15.510 -7.747 -12.877 1.00 93.54 115 TRP A O 1
ATOM 548 N N . LEU A 1 116 ? -16.128 -7.009 -14.915 1.00 112.44 116 LEU A N 1
ATOM 549 C CA . LEU A 1 116 ? -15.428 -8.081 -15.623 1.00 96.81 116 LEU A CA 1
ATOM 550 C C . LEU A 1 116 ? -13.942 -8.061 -15.317 1.00 95.87 116 LEU A C 1
ATOM 551 O O . LEU A 1 116 ? -13.318 -9.123 -15.166 1.00 95.20 116 LEU A O 1
ATOM 556 N N . ASP A 1 117 ? -13.331 -6.879 -15.397 1.00 100.43 117 ASP A N 1
ATOM 557 C CA . ASP A 1 117 ? -11.951 -6.709 -14.950 1.00 111.12 117 ASP A CA 1
ATOM 558 C C . ASP A 1 117 ? -11.732 -7.208 -13.519 1.00 99.09 117 ASP A C 1
ATOM 559 O O . ASP A 1 117 ? -10.728 -7.875 -13.243 1.00 94.12 117 ASP A O 1
ATOM 564 N N . SER A 1 118 ? -12.614 -6.836 -12.579 1.00 90.20 118 SER A N 1
ATOM 565 C CA . SER A 1 118 ? -12.433 -7.264 -11.192 1.00 79.98 118 SER A CA 1
ATOM 566 C C . SER A 1 118 ? -12.237 -8.763 -11.052 1.00 91.41 118 SER A C 1
ATOM 567 O O . SER A 1 118 ? -11.478 -9.207 -10.186 1.00 101.98 118 SER A O 1
ATOM 570 N N . ILE A 1 119 ? -12.921 -9.573 -11.860 1.00 90.01 119 ILE A N 1
ATOM 571 C CA . ILE A 1 119 ? -12.744 -11.020 -11.747 1.00 87.07 119 ILE A CA 1
ATOM 572 C C . ILE A 1 119 ? -11.784 -11.562 -12.807 1.00 81.48 119 ILE A C 1
ATOM 573 O O . ILE A 1 119 ? -11.675 -12.778 -12.982 1.00 82.36 119 ILE A O 1
ATOM 578 N N . LYS A 1 120 ? -11.046 -10.682 -13.473 1.00 84.24 120 LYS A N 1
ATOM 579 C CA . LYS A 1 120 ? -10.055 -11.057 -14.468 1.00 83.36 120 LYS A CA 1
ATOM 580 C C . LYS A 1 120 ? -10.765 -11.718 -15.635 1.00 84.74 120 LYS A C 1
ATOM 581 O O . LYS A 1 120 ? -10.211 -12.579 -16.321 1.00 85.65 120 LYS A O 1
ATOM 583 N N . MET A 1 121 ? -11.967 -11.224 -15.943 1.00 84.67 121 MET A N 1
ATOM 584 C CA . MET A 1 121 ? -12.743 -11.791 -17.043 1.00 87.38 121 MET A CA 1
ATOM 585 C C . MET A 1 121 ? -12.994 -10.788 -18.164 1.00 86.94 121 MET A C 1
ATOM 586 O O . MET A 1 121 ? -13.951 -10.924 -18.932 1.00 80.17 121 MET A O 1
ATOM 591 N N . GLY A 1 122 ? -12.048 -9.865 -18.343 1.00 97.74 122 GLY A N 1
ATOM 592 C CA . GLY A 1 122 ? -12.208 -8.778 -19.292 1.00 86.40 122 GLY A CA 1
ATOM 593 C C . GLY A 1 122 ? -12.424 -9.263 -20.713 1.00 76.80 122 GLY A C 1
ATOM 594 O O . GLY A 1 122 ? -13.110 -8.606 -21.488 1.00 99.42 122 GLY A O 1
ATOM 595 N N . GLN A 1 123 ? -11.805 -10.383 -21.096 1.00 74.22 123 GLN A N 1
ATOM 596 C CA . GLN A 1 123 ? -11.951 -10.850 -22.467 1.00 74.08 123 GLN A CA 1
ATOM 597 C C . GLN A 1 123 ? -13.412 -10.942 -22.835 1.00 86.89 123 GLN A C 1
ATOM 598 O O . GLN A 1 123 ? -13.811 -10.609 -23.962 1.00 91.30 123 GLN A O 1
ATOM 604 N N . TYR A 1 124 ? -14.229 -11.370 -21.876 1.00 85.75 124 TYR A N 1
ATOM 605 C CA . TYR A 1 124 ? -15.634 -11.628 -22.124 1.00 80.99 124 TYR A CA 1
ATOM 606 C C . TYR A 1 124 ? -16.463 -10.367 -22.241 1.00 77.47 124 TYR A C 1
ATOM 607 O O . TYR A 1 124 ? -17.650 -10.480 -22.575 1.00 79.55 124 TYR A O 1
ATOM 616 N N . LYS A 1 125 ? -15.864 -9.185 -22.015 1.00 78.36 125 LYS A N 1
ATOM 617 C CA . LYS A 1 125 ? -16.614 -7.935 -22.100 1.00 76.84 125 LYS A CA 1
ATOM 618 C C . LYS A 1 125 ? -17.212 -7.834 -23.489 1.00 80.82 125 LYS A C 1
ATOM 619 O O . LYS A 1 125 ? -18.384 -7.459 -23.671 1.00 74.25 125 LYS A O 1
ATOM 621 N N . SER A 1 126 ? -16.376 -8.104 -24.491 1.00 81.66 126 SER A N 1
ATOM 622 C CA . SER A 1 126 ? -16.858 -8.155 -25.860 1.00 78.90 126 SER A CA 1
ATOM 623 C C . SER A 1 126 ? -18.137 -8.974 -25.930 1.00 73.21 126 SER A C 1
ATOM 624 O O . SER A 1 126 ? -19.175 -8.466 -26.365 1.00 75.01 126 SER A O 1
ATOM 627 N N . ASN A 1 127 ? -18.072 -10.247 -25.492 1.00 79.47 127 ASN A N 1
ATOM 628 C CA . ASN A 1 127 ? -19.228 -11.153 -25.537 1.00 76.51 127 ASN A CA 1
ATOM 629 C C . ASN A 1 127 ? -20.472 -10.494 -24.957 1.00 77.82 127 ASN A C 1
ATOM 630 O O . ASN A 1 127 ? -21.550 -10.501 -25.571 1.00 75.77 127 ASN A O 1
ATOM 635 N N . PHE A 1 128 ? -20.340 -9.981 -23.725 1.00 75.08 128 PHE A N 1
ATOM 636 C CA . PHE A 1 128 ? -21.486 -9.448 -22.999 1.00 73.21 128 PHE A CA 1
ATOM 637 C C . PHE A 1 128 ? -22.133 -8.308 -23.756 1.00 77.24 128 PHE A C 1
ATOM 638 O O . PHE A 1 128 ? -23.364 -8.261 -23.882 1.00 77.60 128 PHE A O 1
ATOM 646 N N . MET A 1 129 ? -21.319 -7.389 -24.294 1.00 80.18 129 MET A N 1
ATOM 647 C CA . MET A 1 129 ? -21.918 -6.284 -25.020 1.00 75.34 129 MET A CA 1
ATOM 648 C C . MET A 1 129 ? -22.545 -6.789 -26.312 1.00 75.07 129 MET A C 1
ATOM 649 O O . MET A 1 129 ? -23.685 -6.431 -26.619 1.00 94.46 129 MET A O 1
ATOM 654 N N . ALA A 1 130 ? -21.858 -7.658 -27.053 1.00 65.64 130 ALA A N 1
ATOM 655 C CA . ALA A 1 130 ? -22.439 -8.176 -28.292 1.00 72.20 130 ALA A CA 1
ATOM 656 C C . ALA A 1 130 ? -23.798 -8.833 -28.057 1.00 76.92 130 ALA A C 1
ATOM 657 O O . ALA A 1 130 ? -24.661 -8.829 -28.954 1.00 70.87 130 ALA A O 1
ATOM 659 N N . ALA A 1 131 ? -23.992 -9.418 -26.868 1.00 79.44 131 ALA A N 1
ATOM 660 C CA . ALA A 1 131 ? -25.197 -10.145 -26.491 1.00 73.78 131 ALA A CA 1
ATOM 661 C C . ALA A 1 131 ? -26.204 -9.299 -25.737 1.00 75.02 131 ALA A C 1
ATOM 662 O O . ALA A 1 131 ? -27.310 -9.773 -25.476 1.00 80.08 131 ALA A O 1
ATOM 664 N N . GLY A 1 132 ? -25.879 -8.045 -25.446 1.00 87.72 132 GLY A N 1
ATOM 665 C CA . GLY A 1 132 ? -26.796 -7.100 -24.830 1.00 89.22 132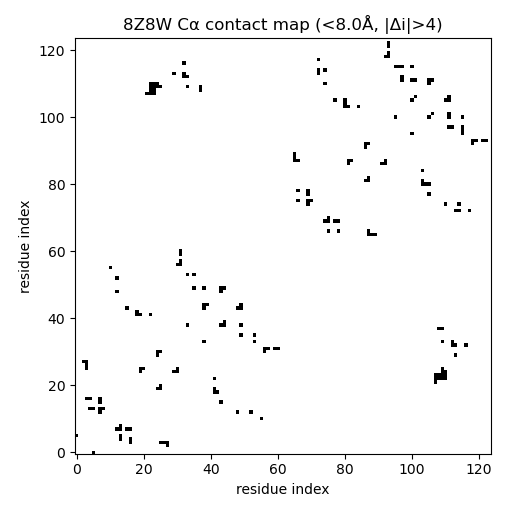 GLY A CA 1
ATOM 666 C C . GLY A 1 132 ? -27.104 -7.509 -23.404 1.00 92.01 132 GLY A C 1
ATOM 667 O O . GLY A 1 132 ? -28.257 -7.539 -22.963 1.00 96.13 132 GLY A O 1
ATOM 668 N N . PHE A 1 133 ? -26.034 -7.772 -22.667 1.00 82.27 133 PHE A N 1
ATOM 669 C CA . PHE A 1 133 ? -26.039 -8.009 -21.233 1.00 79.05 133 PHE A CA 1
ATOM 670 C C . PHE A 1 133 ? -25.360 -6.877 -20.479 1.00 86.96 133 PHE A C 1
ATOM 671 O O . PHE A 1 133 ? -24.473 -7.132 -19.677 1.00 86.80 133 PHE A O 1
ATOM 679 N N . THR A 1 134 ? -25.569 -5.622 -20.890 1.00 90.67 134 THR A N 1
ATOM 680 C CA . THR A 1 134 ? -24.963 -4.501 -20.160 1.00 89.31 134 THR A CA 1
ATOM 681 C C . THR A 1 134 ? -25.544 -4.319 -18.744 1.00 98.69 134 THR A C 1
ATOM 682 O O . THR A 1 134 ? -24.794 -4.085 -17.791 1.00 107.76 134 THR A O 1
ATOM 686 N N . THR A 1 135 ? -26.870 -4.391 -18.575 1.00 109.46 135 THR A N 1
ATOM 687 C CA . THR A 1 135 ? -27.443 -4.157 -17.246 1.00 106.28 135 THR A CA 1
ATOM 688 C C . THR A 1 135 ? -27.177 -5.275 -16.265 1.00 103.33 135 THR A C 1
ATOM 689 O O . THR A 1 135 ? -27.435 -6.447 -16.548 1.00 104.29 135 THR A O 1
ATOM 693 N N . PHE A 1 136 ? -26.705 -4.887 -15.085 1.00 100.79 136 PHE A N 1
ATOM 694 C CA . PHE A 1 136 ? -26.645 -5.803 -13.953 1.00 106.33 136 PHE A CA 1
ATOM 695 C C . PHE A 1 136 ? -27.939 -6.581 -13.695 1.00 109.92 136 PHE A C 1
ATOM 696 O O . PHE A 1 136 ? -27.872 -7.727 -13.232 1.00 105.78 136 PHE A O 1
ATOM 704 N N . ASP A 1 137 ? -29.117 -5.954 -13.857 1.00 120.41 137 ASP A N 1
ATOM 705 C CA . ASP A 1 137 ? -30.355 -6.725 -13.694 1.00 127.88 137 ASP A CA 1
ATOM 706 C C . ASP A 1 137 ? -30.278 -8.004 -14.513 1.00 126.71 137 ASP A C 1
ATOM 707 O O . ASP A 1 137 ? -30.476 -9.112 -14.001 1.00 130.51 137 ASP A O 1
ATOM 712 N N . LEU A 1 138 ? -30.020 -7.857 -15.809 1.00 115.50 138 LEU A N 1
ATOM 713 C CA . LEU A 1 138 ? -29.986 -9.021 -16.676 1.00 105.82 138 LEU A CA 1
ATOM 714 C C . LEU A 1 138 ? -28.903 -9.998 -16.218 1.00 98.86 138 LEU A C 1
ATOM 715 O O . LEU A 1 138 ? -29.138 -11.215 -16.179 1.00 96.31 138 LEU A O 1
ATOM 720 N N . ILE A 1 139 ? -27.708 -9.477 -15.876 1.00 95.54 139 ILE A N 1
ATOM 721 C CA . ILE A 1 139 ? -26.630 -10.298 -15.322 1.00 92.56 139 ILE A CA 1
ATOM 722 C C . ILE A 1 139 ? -27.106 -11.081 -14.115 1.00 99.49 139 ILE A C 1
ATOM 723 O O . ILE A 1 139 ? -26.806 -12.276 -13.973 1.00 98.17 139 ILE A O 1
ATOM 728 N N . SER A 1 140 ? -27.867 -10.428 -13.240 1.00 102.30 140 SER A N 1
ATOM 729 C CA . SER A 1 140 ? -28.295 -11.066 -11.999 1.00 107.12 140 SER A CA 1
ATOM 730 C C . SER A 1 140 ? -28.969 -12.411 -12.252 1.00 112.77 140 SER A C 1
ATOM 731 O O . SER A 1 140 ? -28.769 -13.361 -11.485 1.00 125.24 140 SER A O 1
ATOM 734 N N . ARG A 1 141 ? -29.756 -12.524 -13.325 1.00 105.93 141 ARG A N 1
ATOM 735 C CA . ARG A 1 141 ? -30.523 -13.739 -13.586 1.00 105.66 141 ARG A CA 1
ATOM 736 C C . ARG A 1 141 ? -29.899 -14.604 -14.685 1.00 102.59 141 ARG A C 1
ATOM 737 O O . ARG A 1 141 ? -30.584 -15.460 -15.255 1.00 109.00 141 ARG A O 1
ATOM 745 N N . MET A 1 142 ? -28.645 -14.339 -15.045 1.00 98.05 142 MET A N 1
ATOM 746 C CA . MET A 1 142 ? -27.923 -15.141 -16.025 1.00 94.75 142 MET A CA 1
ATOM 747 C C . MET A 1 142 ? -27.838 -16.607 -15.611 1.00 98.00 142 MET A C 1
ATOM 748 O O . MET A 1 142 ? -27.388 -16.922 -14.511 1.00 102.12 142 MET A O 1
ATOM 753 N N . SER A 1 143 ? -28.235 -17.513 -16.502 1.00 107.47 143 SER A N 1
ATOM 754 C CA . SER A 1 143 ? -27.942 -18.929 -16.297 1.00 102.52 143 SER A CA 1
ATOM 755 C C . SER A 1 143 ? -26.504 -19.229 -16.665 1.00 99.75 143 SER A C 1
ATOM 756 O O . SER A 1 143 ? -25.832 -18.443 -17.334 1.00 102.87 143 SER A O 1
ATOM 759 N N . ILE A 1 144 ? -26.015 -20.378 -16.213 1.00 99.21 144 ILE A N 1
ATOM 760 C CA . ILE A 1 144 ? -24.689 -20.751 -16.678 1.00 91.87 144 ILE A CA 1
ATOM 761 C C . ILE A 1 144 ? -24.775 -21.017 -18.172 1.00 93.26 144 ILE A C 1
ATOM 762 O O . ILE A 1 144 ? -23.845 -20.703 -18.926 1.00 88.62 144 ILE A O 1
ATOM 767 N N . ASP A 1 145 ? -25.849 -21.678 -18.619 1.00 96.66 145 ASP A N 1
ATOM 768 C CA . ASP A 1 145 ? -26.048 -21.783 -20.060 1.00 105.95 145 ASP A CA 1
ATOM 769 C C . ASP A 1 145 ? -26.041 -20.407 -20.704 1.00 96.22 145 ASP A C 1
ATOM 770 O O . ASP A 1 145 ? -25.385 -20.212 -21.734 1.00 92.22 145 ASP A O 1
ATOM 775 N N . ASP A 1 146 ? -26.844 -19.467 -20.188 1.00 91.41 146 ASP A N 1
ATOM 776 C CA . ASP A 1 146 ? -26.791 -18.137 -20.786 1.00 87.00 146 ASP A CA 1
ATOM 777 C C . ASP A 1 146 ? -25.343 -17.699 -20.943 1.00 76.89 146 ASP A C 1
ATOM 778 O O . ASP A 1 146 ? -24.943 -17.267 -22.031 1.00 76.43 146 ASP A O 1
ATOM 783 N N . ILE A 1 147 ? -24.532 -17.836 -19.884 1.00 73.08 147 ILE A N 1
ATOM 784 C CA . ILE A 1 147 ? -23.115 -17.496 -20.008 1.00 72.66 147 ILE A CA 1
ATOM 785 C C . ILE A 1 147 ? -22.467 -18.332 -21.103 1.00 68.50 147 ILE A C 1
ATOM 786 O O . ILE A 1 147 ? -21.713 -17.825 -21.950 1.00 63.11 147 ILE A O 1
ATOM 791 N N . ARG A 1 148 ? -22.702 -19.642 -21.062 1.00 69.07 148 ARG A N 1
ATOM 792 C CA . ARG A 1 148 ? -22.135 -20.487 -22.096 1.00 66.37 148 ARG A CA 1
ATOM 793 C C . ARG A 1 148 ? -22.614 -20.025 -23.455 1.00 64.79 148 ARG A C 1
ATOM 794 O O . ARG A 1 148 ? -21.808 -19.812 -24.359 1.00 63.45 148 ARG A O 1
ATOM 802 N N . ARG A 1 149 ? -23.914 -19.742 -23.568 1.00 72.47 149 ARG A N 1
ATOM 803 C CA . ARG A 1 149 ? -24.567 -19.471 -24.849 1.00 63.53 149 ARG A CA 1
ATOM 804 C C . ARG A 1 149 ? -24.082 -18.188 -25.509 1.00 60.96 149 ARG A C 1
ATOM 805 O O . ARG A 1 149 ? -24.171 -18.066 -26.727 1.00 61.23 149 ARG A O 1
ATOM 813 N N . ILE A 1 150 ? -23.577 -17.222 -24.734 1.00 62.12 150 ILE A N 1
ATOM 814 C CA . ILE A 1 150 ? -23.107 -15.966 -25.302 1.00 60.10 150 ILE A CA 1
ATOM 815 C C . ILE A 1 150 ? -21.658 -16.095 -25.714 1.00 63.36 150 ILE A C 1
ATOM 816 O O . ILE A 1 150 ? -21.068 -15.134 -26.233 1.00 67.18 150 ILE A O 1
ATOM 821 N N . GLY A 1 151 ? -21.050 -17.244 -25.445 1.00 63.17 151 GLY A N 1
ATOM 822 C CA . GLY A 1 151 ? -19.741 -17.568 -25.952 1.00 66.87 151 GLY A CA 1
ATOM 823 C C . GLY A 1 151 ? -18.624 -17.678 -24.937 1.00 69.04 151 GLY A C 1
ATOM 824 O O . GLY A 1 151 ? -17.460 -17.799 -25.343 1.00 65.05 151 GLY A O 1
ATOM 825 N N . VAL A 1 152 ? -18.927 -17.758 -23.645 1.00 63.15 152 VAL A N 1
ATOM 826 C CA . VAL A 1 152 ? -17.876 -18.108 -22.700 1.00 62.33 152 VAL A CA 1
ATOM 827 C C . VAL A 1 152 ? -17.749 -19.624 -22.653 1.00 61.62 152 VAL A C 1
ATOM 828 O O . VAL A 1 152 ? -18.450 -20.278 -21.889 1.00 61.63 152 VAL A O 1
ATOM 832 N N . ILE A 1 153 ? -16.816 -20.182 -23.439 1.00 62.22 153 ILE A N 1
ATOM 833 C CA . ILE A 1 153 ? -16.774 -21.626 -23.612 1.00 63.02 153 ILE A CA 1
ATOM 834 C C . ILE A 1 153 ? -16.164 -22.288 -22.389 1.00 67.47 153 ILE A C 1
ATOM 835 O O . ILE A 1 153 ? -16.788 -23.169 -21.787 1.00 84.12 153 ILE A O 1
ATOM 840 N N . LEU A 1 154 ? -14.970 -21.847 -21.975 1.00 62.81 154 LEU A N 1
ATOM 841 C CA . LEU A 1 154 ? -14.209 -22.559 -20.942 1.00 60.73 154 LEU A CA 1
ATOM 842 C C . LEU A 1 154 ? -14.997 -22.699 -19.637 1.00 58.51 154 LEU A C 1
ATOM 843 O O . LEU A 1 154 ? -15.348 -21.712 -18.993 1.00 58.48 154 LEU A O 1
ATOM 848 N N . ILE A 1 155 ? -15.287 -23.948 -19.287 1.00 66.34 155 ILE A N 1
ATOM 849 C CA . ILE A 1 155 ? -15.992 -24.406 -18.095 1.00 68.25 155 ILE A CA 1
ATOM 850 C C . ILE A 1 155 ? -15.561 -23.612 -16.859 1.00 67.73 155 ILE A C 1
ATOM 851 O O . ILE A 1 155 ? -16.398 -23.067 -16.119 1.00 63.96 155 ILE A O 1
ATOM 856 N N . GLY A 1 156 ? -14.241 -23.541 -16.639 1.00 71.20 156 GLY A N 1
ATOM 857 C CA . GLY A 1 156 ? -13.612 -22.751 -15.586 1.00 69.76 156 GLY A CA 1
ATOM 858 C C . GLY A 1 156 ? -13.955 -21.266 -15.569 1.00 69.70 156 GLY A C 1
ATOM 859 O O . GLY A 1 156 ? -14.432 -20.759 -14.553 1.00 66.29 156 GLY A O 1
ATOM 860 N N . HIS A 1 157 ? -13.543 -20.528 -16.610 1.00 72.92 157 HIS A N 1
ATOM 861 C CA . HIS A 1 157 ? -13.998 -19.153 -16.805 1.00 67.33 157 HIS A CA 1
ATOM 862 C C . HIS A 1 157 ? -15.465 -19.025 -16.464 1.00 66.27 157 HIS A C 1
ATOM 863 O O . HIS A 1 157 ? -15.840 -18.361 -15.489 1.00 68.97 157 HIS A O 1
ATOM 870 N N . GLN A 1 158 ? -16.294 -19.770 -17.206 1.00 64.72 158 GLN A N 1
ATOM 871 C CA . GLN A 1 158 ? -17.737 -19.635 -17.058 1.00 65.52 158 GLN A CA 1
ATOM 872 C C . GLN A 1 158 ? -18.150 -19.958 -15.627 1.00 70.15 158 GLN A C 1
ATOM 873 O O . GLN A 1 158 ? -19.098 -19.357 -15.107 1.00 66.75 158 GLN A O 1
ATOM 879 N N . ARG A 1 159 ? -17.413 -20.854 -14.956 1.00 73.16 159 ARG A N 1
ATOM 880 C CA . ARG A 1 159 ? -17.609 -21.024 -13.521 1.00 74.17 159 ARG A CA 1
ATOM 881 C C . ARG A 1 159 ? -17.305 -19.717 -12.790 1.00 76.57 159 ARG A C 1
ATOM 882 O O . ARG A 1 159 ? -18.110 -19.236 -11.986 1.00 82.13 159 ARG A O 1
ATOM 890 N N . ARG A 1 160 ? -16.132 -19.137 -13.068 1.00 70.81 160 ARG A N 1
ATOM 891 C CA . ARG A 1 160 ? -15.668 -17.965 -12.342 1.00 73.43 160 ARG A CA 1
ATOM 892 C C . ARG A 1 160 ? -16.706 -16.868 -12.426 1.00 79.47 160 ARG A C 1
ATOM 893 O O . ARG A 1 160 ? -16.961 -16.143 -11.457 1.00 93.46 160 ARG A O 1
ATOM 901 N N . ILE A 1 161 ? -17.300 -16.723 -13.591 1.00 77.12 161 ILE A N 1
ATOM 902 C CA . ILE A 1 161 ? -18.188 -15.602 -13.815 1.00 78.63 161 ILE A CA 1
ATOM 903 C C . ILE A 1 161 ? -19.566 -15.911 -13.238 1.00 84.62 161 ILE A C 1
ATOM 904 O O . ILE A 1 161 ? -20.211 -15.040 -12.643 1.00 85.58 161 ILE A O 1
ATOM 909 N N . VAL A 1 162 ? -20.009 -17.170 -13.328 1.00 87.23 162 VAL A N 1
ATOM 910 C CA . VAL A 1 162 ? -21.338 -17.497 -12.814 1.00 90.50 162 VAL A CA 1
ATOM 911 C C . VAL A 1 162 ? -21.354 -17.358 -11.306 1.00 90.48 162 VAL A C 1
ATOM 912 O O . VAL A 1 162 ? -22.304 -16.824 -10.733 1.00 106.99 162 VAL A O 1
ATOM 916 N N . SER A 1 163 ? -20.324 -17.835 -10.635 1.00 85.87 163 SER A N 1
ATOM 917 C CA . SER A 1 163 ? -20.344 -17.736 -9.190 1.00 96.57 163 SER A CA 1
ATOM 918 C C . SER A 1 163 ? -20.064 -16.316 -8.685 1.00 101.12 163 SER A C 1
ATOM 919 O O . SER A 1 163 ? -20.430 -16.003 -7.545 1.00 108.96 163 SER A O 1
ATOM 922 N N . SER A 1 164 ? -19.420 -15.453 -9.486 1.00 95.52 164 SER A N 1
ATOM 923 C CA . SER A 1 164 ? -19.254 -14.051 -9.087 1.00 98.74 164 SER A CA 1
ATOM 924 C C . SER A 1 164 ? -20.594 -13.317 -9.075 1.00 102.73 164 SER A C 1
ATOM 925 O O . SER A 1 164 ? -20.835 -12.434 -8.239 1.00 104.09 164 SER A O 1
ATOM 928 N N . ILE A 1 165 ? -21.448 -13.635 -10.041 1.00 103.33 165 ILE A N 1
ATOM 929 C CA . ILE A 1 165 ? -22.821 -13.139 -10.058 1.00 103.96 165 ILE A CA 1
ATOM 930 C C . ILE A 1 165 ? -23.562 -13.555 -8.794 1.00 108.80 165 ILE A C 1
ATOM 931 O O . ILE A 1 165 ? -24.164 -12.723 -8.107 1.00 116.83 165 ILE A O 1
ATOM 936 N N . GLN A 1 166 ? -23.550 -14.856 -8.488 1.00 108.39 166 GLN A N 1
ATOM 937 C CA . GLN A 1 166 ? -24.235 -15.371 -7.303 1.00 113.16 166 GLN A CA 1
ATOM 938 C C . GLN A 1 166 ? -23.807 -14.602 -6.067 1.00 117.74 166 GLN A C 1
ATOM 939 O O . GLN A 1 166 ? -24.637 -14.117 -5.292 1.00 123.66 166 GLN A O 1
ATOM 945 N N . THR A 1 167 ? -22.490 -14.489 -5.885 1.00 118.35 167 THR A N 1
ATOM 946 C CA . THR A 1 167 ? -21.887 -13.624 -4.881 1.00 118.89 167 THR A CA 1
ATOM 947 C C . THR A 1 167 ? -22.564 -12.264 -4.865 1.00 125.94 167 THR A C 1
ATOM 948 O O . THR A 1 167 ? -23.037 -11.805 -3.820 1.00 133.37 167 THR A O 1
ATOM 952 N N . LEU A 1 168 ? -22.659 -11.623 -6.035 1.00 123.95 168 LEU A N 1
ATOM 953 C CA . LEU A 1 168 ? -23.201 -10.272 -6.080 1.00 127.89 168 LEU A CA 1
ATOM 954 C C . LEU A 1 168 ? -24.676 -10.258 -5.733 1.00 132.44 168 LEU A C 1
ATOM 955 O O . LEU A 1 168 ? -25.221 -9.181 -5.474 1.00 147.78 168 LEU A O 1
ATOM 960 N N . ARG A 1 169 ? -25.363 -11.393 -5.855 1.00 130.40 169 ARG A N 1
ATOM 961 C CA . ARG A 1 169 ? -26.732 -11.455 -5.359 1.00 139.90 169 ARG A CA 1
ATOM 962 C C . ARG A 1 169 ? -26.762 -11.144 -3.857 1.00 153.41 169 ARG A C 1
ATOM 963 O O . ARG A 1 169 ? -27.585 -10.338 -3.391 1.00 152.25 169 ARG A O 1
ATOM 971 N N . LEU A 1 170 ? -25.874 -11.790 -3.082 1.00 150.85 170 LEU A N 1
ATOM 972 C CA . LEU A 1 170 ? -25.685 -11.509 -1.641 1.00 142.72 170 LEU A CA 1
ATOM 973 C C . LEU A 1 170 ? -24.671 -10.379 -1.425 1.00 133.36 170 LEU A C 1
ATOM 974 O O . LEU A 1 170 ? -24.960 -9.200 -1.659 1.00 131.40 170 LEU A O 1
#

InterPro domains:
  IPR000719 Protein kinase domain [PS50011] (630-943)
  IPR001090 Ephrin, ligand binding do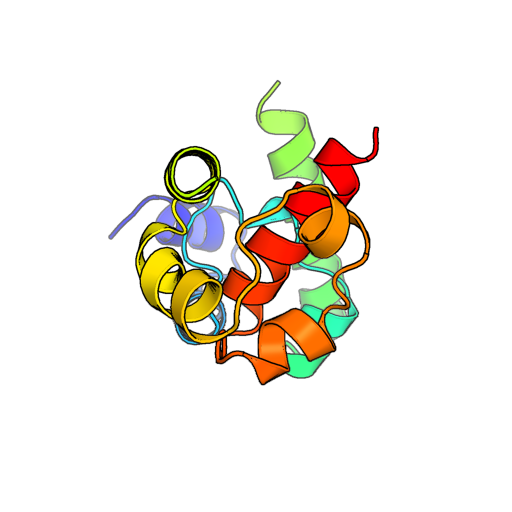main [PF01404] (35-206)
  IPR001090 Ephrin, ligand binding domain [PS51550] (33-211)
  IPR001090 Ephrin, ligand binding domain [SM00615] (33-206)
  IPR001245 Serine-threonine/tyrosine-protein kinase, catalytic domain [PF07714] (630-706)
  IPR001245 Serine-threonine/tyrosine-protein kinase, catalytic domain [PF07714] (743-929)
  IPR001245 Serine-threonine/tyrosine-protein kinase, catalytic domain [PR00109] (750-763)
  IPR001245 Serine-threonine/tyrosine-protein kinase, catalytic domain [PR00109] (787-805)
  IPR001245 Serine-threonine/tyrosine-protein kinase, catalytic domain [PR00109] (837-847)
  IPR001245 Serine-threonine/tyrosine-protein kinase, catalytic domain [PR00109] (856-878)
  IPR001245 Serine-threonine/tyrosine-protein kinase, catalytic domain [PR00109] (900-922)
  IPR001426 Tyrosine-protein kinase, receptor class V, conserved site [PS00790] (187-207)
  IPR001426 Tyrosine-protein kinase, receptor class V, conserved site [PS00791] (249-269)
  IPR001660 Sterile alpha motif domain [PF00536] (964-1022)
  IPR001660 Sterile alpha motif domain [PS50105] (964-1024)
  IPR001660 Sterile alpha motif domain [SM00454] (957-1024)
  IPR003961 Fibronectin type III [PF00041] (332-423)
  IPR003961 Fibronectin type III [PF00041] (454-531)
  IPR003961 Fibronectin type III [PS50853] (330-440)
  IPR00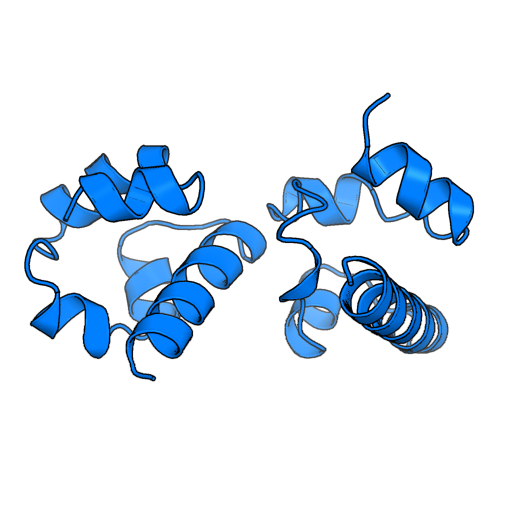3961 Fibronectin type III [PS50853] (441-536)

Solvent-accessible surface area: 7192 Å² total; per-residue (Å²): 158,40,149,7,16,89,20,0,69,144,36,52,4,48,99,24,74,60,55,2,43,103,33,2,5,56,41,23,82,53,0,57,44,9,36,82,90,8,1,105,118,19,42,1,104,132,113,47,52,13,122,105,1,40,81,14,8,172,119,27,44,77,132,144,111,72,41,102,20,4,100,91,14,55,0,30,104,23,36,78,36,10,147,99,46,46,38,87,61,76,80,81,4,42,176,11,53,57,73,45,0,110,178,31,32,0,116,65,34,2,16,20,47,14,0,14,29,17,6,99,90,97,153,130

Radius of gyration: 15.08 Å; Cα contacts (8 Å, |Δi|>4): 111; chains: 1; bounding box: 37×38×34 Å

Foldseek 3Di:
DDDVLVLCVVLPNNVCQCLCPVLPVPDLVQVLLQDLVNCVVSVVPPVVVSVSVNVSSVVSVVVVCLCVVCVV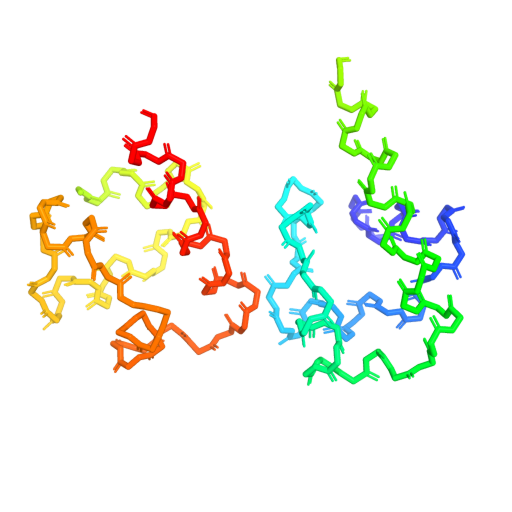LPNNVCVVLCVVVVVNDLVSLLPQDLVNVVVSPPPRPSSSSSSNVVSVVVVD

Organism: Mus musculus (NCBI:txid10090)